Protein AF-A0A1F7QNJ0-F1 (afdb_monomer_lite)

Foldseek 3Di:
DDPDDLVVQLVLLLVLQVVDPCSNVVSVVLSVVLVVVVVVVDDPVDDDPLSSLVSSLVSCVVVPVSSSVSSCVVPPND

Secondary structure (DSSP, 8-state):
-----HHHHHHHHHHHTTT-TTHHHHHHHHHHHHHHHHGGG-BTTB--HHHHHHHHHHHHHHH-HHHHHHHHHHS---

Structure (mmCIF, N/CA/C/O backbone):
data_AF-A0A1F7QNJ0-F1
#
_entry.id   AF-A0A1F7QNJ0-F1
#
loop_
_atom_site.group_PDB
_atom_site.id
_atom_site.type_symbol
_atom_site.label_atom_id
_atom_site.label_alt_id
_atom_site.label_comp_id
_atom_site.label_asym_id
_atom_site.label_entity_id
_atom_site.label_seq_id
_atom_site.pdbx_PDB_ins_code
_atom_site.Cartn_x
_atom_site.Cartn_y
_atom_site.Cartn_z
_atom_site.occupancy
_atom_site.B_iso_or_equiv
_atom_site.auth_seq_id
_atom_site.auth_comp_id
_atom_site.auth_asym_id
_atom_site.auth_atom_id
_atom_site.pdbx_PDB_model_num
ATOM 1 N N . MET A 1 1 ? 9.513 -13.677 -14.591 1.00 67.69 1 MET A N 1
ATOM 2 C CA . MET A 1 1 ? 8.622 -12.498 -14.547 1.00 67.69 1 MET A CA 1
ATOM 3 C C . MET A 1 1 ? 7.224 -13.025 -14.378 1.00 67.69 1 MET A C 1
ATOM 5 O O . MET A 1 1 ? 6.851 -13.907 -15.138 1.00 67.69 1 MET A O 1
ATOM 9 N N . GLU A 1 2 ? 6.514 -12.546 -13.369 1.00 81.12 2 GLU A N 1
ATOM 10 C CA . GLU A 1 2 ? 5.135 -12.949 -13.105 1.00 81.12 2 GLU A CA 1
ATOM 11 C C . GLU A 1 2 ? 4.180 -11.815 -13.493 1.00 81.12 2 GLU A C 1
ATOM 13 O O . GLU A 1 2 ? 4.585 -10.645 -13.457 1.00 81.12 2 GLU A O 1
ATOM 18 N N . PRO A 1 3 ? 2.937 -12.132 -13.895 1.00 84.62 3 PRO A N 1
ATOM 19 C CA . PRO A 1 3 ? 1.928 -11.114 -14.148 1.00 84.62 3 PRO A CA 1
ATOM 20 C C . PRO A 1 3 ? 1.664 -10.305 -12.875 1.00 84.62 3 PRO A C 1
ATOM 22 O O . PRO A 1 3 ? 1.666 -10.838 -11.767 1.00 84.62 3 PRO A O 1
ATOM 25 N N . PHE A 1 4 ? 1.414 -9.006 -13.031 1.00 85.94 4 PHE A N 1
ATOM 26 C CA . PHE A 1 4 ? 1.027 -8.160 -11.908 1.00 85.94 4 PHE A CA 1
ATOM 27 C C . PHE A 1 4 ? -0.327 -8.618 -11.347 1.00 85.94 4 PHE A C 1
ATOM 29 O O . PHE A 1 4 ? -1.348 -8.543 -12.033 1.00 85.94 4 PHE A O 1
ATOM 36 N N . ARG A 1 5 ? -0.336 -9.079 -10.092 1.00 89.00 5 ARG A N 1
ATOM 37 C CA . ARG A 1 5 ? -1.541 -9.538 -9.393 1.00 89.00 5 ARG A CA 1
ATOM 38 C C . ARG A 1 5 ? -2.107 -8.411 -8.532 1.00 89.00 5 ARG A C 1
ATOM 40 O O . ARG A 1 5 ? -1.635 -8.151 -7.428 1.00 89.00 5 ARG A O 1
ATOM 47 N N . ARG A 1 6 ? -3.145 -7.741 -9.042 1.00 91.25 6 ARG A N 1
ATOM 48 C CA . ARG A 1 6 ? -3.860 -6.674 -8.318 1.00 91.25 6 ARG A CA 1
ATOM 49 C C . ARG A 1 6 ? -4.374 -7.140 -6.953 1.00 91.25 6 ARG A C 1
ATOM 51 O O . ARG A 1 6 ? -4.327 -6.366 -6.001 1.00 91.25 6 ARG A O 1
ATOM 58 N N . ASP A 1 7 ? -4.826 -8.383 -6.861 1.00 94.12 7 ASP A N 1
ATOM 59 C CA . ASP A 1 7 ? -5.428 -8.918 -5.639 1.00 94.12 7 ASP A CA 1
ATOM 60 C C . ASP A 1 7 ? -4.393 -9.109 -4.526 1.00 94.12 7 ASP A C 1
ATOM 62 O O . ASP A 1 7 ? -4.689 -8.867 -3.359 1.00 94.12 7 ASP A O 1
ATOM 66 N N . GLU A 1 8 ? -3.144 -9.437 -4.871 1.00 93.50 8 GLU A N 1
ATOM 67 C CA . GLU A 1 8 ? -2.057 -9.493 -3.888 1.00 93.50 8 GLU A CA 1
ATOM 68 C C . GLU A 1 8 ? -1.706 -8.110 -3.349 1.00 93.50 8 GLU A C 1
ATOM 70 O O . GLU A 1 8 ? -1.493 -7.951 -2.147 1.00 93.50 8 GLU A O 1
ATOM 75 N N . LEU A 1 9 ? -1.692 -7.095 -4.220 1.00 95.12 9 LEU A N 1
ATOM 76 C CA . LEU A 1 9 ? -1.520 -5.712 -3.784 1.00 95.12 9 LEU A CA 1
ATOM 77 C C . LEU A 1 9 ? -2.663 -5.293 -2.848 1.00 95.12 9 LEU A C 1
ATOM 79 O O . LEU A 1 9 ? -2.405 -4.686 -1.810 1.00 95.12 9 LEU A O 1
ATOM 83 N N . PHE A 1 10 ? -3.905 -5.640 -3.194 1.00 97.38 10 PHE A N 1
ATOM 84 C CA . PHE A 1 10 ? -5.068 -5.361 -2.358 1.00 97.38 10 PHE A CA 1
ATOM 85 C C . PHE A 1 10 ? -4.950 -6.023 -0.984 1.00 97.38 10 PHE A C 1
ATOM 87 O O . PHE A 1 10 ? -5.074 -5.331 0.021 1.00 97.38 10 PHE A O 1
ATOM 94 N N . LEU A 1 11 ? -4.657 -7.325 -0.927 1.00 96.81 11 LEU A N 1
ATOM 95 C CA . LEU A 1 11 ? -4.512 -8.063 0.332 1.00 96.81 11 LEU A CA 1
ATOM 96 C C . LEU A 1 11 ? -3.378 -7.501 1.193 1.00 96.81 11 LEU A C 1
ATOM 98 O O . LEU A 1 11 ? -3.536 -7.329 2.399 1.00 96.81 11 LEU A O 1
ATOM 102 N N . SER A 1 12 ? -2.248 -7.162 0.575 1.00 96.38 12 SER A N 1
ATOM 103 C CA . SER A 1 12 ? -1.109 -6.552 1.262 1.00 96.38 12 SER A CA 1
ATOM 104 C C . SER A 1 12 ? -1.472 -5.191 1.879 1.00 96.38 12 SER A C 1
ATOM 106 O O . SER A 1 12 ? -1.175 -4.938 3.049 1.00 96.38 12 SER A O 1
ATOM 108 N N . ILE A 1 13 ? -2.186 -4.335 1.140 1.00 97.25 13 ILE A N 1
ATOM 109 C CA . ILE A 1 13 ? -2.673 -3.046 1.652 1.00 97.25 13 ILE A CA 1
ATOM 110 C C . ILE A 1 13 ? -3.746 -3.247 2.732 1.00 97.25 13 ILE A C 1
ATOM 112 O O . ILE A 1 13 ? -3.689 -2.592 3.770 1.00 97.25 13 ILE A O 1
ATOM 116 N N . TYR A 1 14 ? -4.694 -4.161 2.525 1.00 98.06 14 TYR A N 1
ATOM 117 C CA . TYR A 1 14 ? -5.750 -4.487 3.483 1.00 98.06 14 TYR A CA 1
ATOM 118 C C . TYR A 1 14 ? -5.172 -4.926 4.833 1.00 98.06 14 TYR A C 1
ATOM 120 O O . TYR A 1 14 ? -5.558 -4.394 5.872 1.00 98.06 14 TYR A O 1
ATOM 128 N N . ASN A 1 15 ? -4.167 -5.804 4.817 1.00 97.00 15 ASN A N 1
ATOM 129 C CA . ASN A 1 15 ? -3.480 -6.251 6.028 1.00 97.00 15 ASN A CA 1
ATOM 130 C C . ASN A 1 15 ? -2.802 -5.090 6.776 1.00 97.00 15 ASN A C 1
ATOM 132 O O . ASN A 1 15 ? -2.782 -5.072 8.007 1.00 97.00 15 ASN A O 1
ATOM 136 N N . ALA A 1 16 ? -2.290 -4.083 6.060 1.00 97.19 16 ALA A N 1
ATOM 137 C CA . ALA A 1 16 ? -1.727 -2.881 6.675 1.00 97.19 16 ALA A CA 1
ATOM 138 C C . ALA A 1 16 ? -2.794 -1.936 7.268 1.00 97.19 16 ALA A C 1
ATOM 140 O O . ALA A 1 16 ? -2.501 -1.150 8.173 1.00 97.19 16 ALA A O 1
ATOM 141 N N . LEU A 1 17 ? -4.038 -2.021 6.791 1.00 97.56 17 LEU A N 1
ATOM 142 C CA . LEU A 1 17 ? -5.173 -1.201 7.221 1.00 97.56 17 LEU A CA 1
ATOM 143 C C . LEU A 1 17 ? -6.001 -1.844 8.342 1.00 97.56 17 LEU A C 1
ATOM 145 O O . LEU A 1 17 ? -7.048 -1.304 8.681 1.00 97.56 17 LEU A O 1
ATOM 149 N N . GLY A 1 18 ? -5.544 -2.933 8.971 1.00 94.62 18 GLY A N 1
ATOM 150 C CA . GLY A 1 18 ? -6.305 -3.652 10.009 1.00 94.62 18 GLY A CA 1
ATOM 151 C C . GLY A 1 18 ? -6.719 -2.824 11.239 1.00 94.62 18 GLY 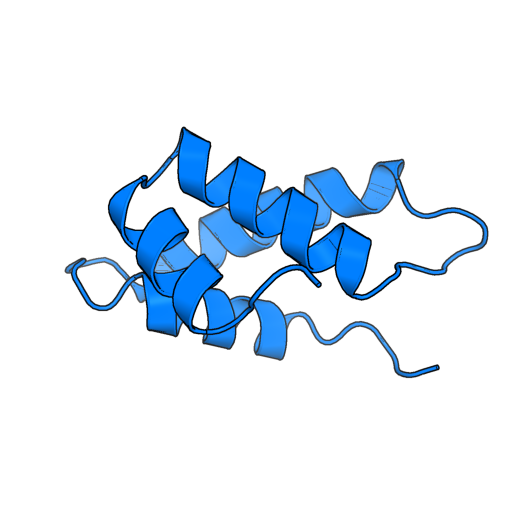A C 1
ATOM 152 O O . GLY A 1 18 ? -7.530 -3.270 12.041 1.00 94.62 18 GLY A O 1
ATOM 153 N N . HIS A 1 19 ? -6.192 -1.606 11.388 1.00 96.12 19 HIS A N 1
ATOM 154 C CA . HIS A 1 19 ? -6.595 -0.650 12.420 1.00 96.12 19 HIS A CA 1
ATOM 155 C C . HIS A 1 19 ? -7.856 0.163 12.057 1.00 96.12 19 HIS A C 1
ATOM 157 O O . HIS A 1 19 ? -8.406 0.862 12.910 1.00 96.12 19 HIS A O 1
ATOM 163 N N . ARG A 1 20 ? -8.304 0.116 10.797 1.00 96.25 20 ARG A N 1
ATOM 164 C CA . ARG A 1 20 ? -9.462 0.859 10.291 1.00 96.25 20 ARG A CA 1
ATOM 165 C C . ARG A 1 20 ? -10.731 0.022 10.335 1.00 96.25 20 ARG A C 1
ATOM 167 O O . ARG A 1 20 ? -10.707 -1.184 10.122 1.00 96.25 20 ARG A O 1
ATOM 174 N N . LYS A 1 21 ? -11.864 0.699 10.533 1.00 96.25 21 LYS A N 1
ATOM 175 C CA . LYS A 1 21 ? -13.198 0.083 10.446 1.00 96.25 21 LYS A CA 1
ATOM 176 C C . LYS A 1 21 ? -13.664 -0.109 8.998 1.00 96.25 21 LYS A C 1
ATOM 178 O O . LYS A 1 21 ? -14.447 -1.008 8.736 1.00 96.25 21 LYS A O 1
ATOM 183 N N . ASP A 1 22 ? -13.162 0.716 8.084 1.00 97.12 22 ASP A N 1
ATOM 184 C CA . ASP A 1 22 ? -13.439 0.726 6.641 1.00 97.12 22 ASP A CA 1
ATOM 185 C C . ASP A 1 22 ? -12.250 0.167 5.833 1.00 97.12 22 ASP A C 1
ATOM 187 O O . ASP A 1 22 ? -11.906 0.665 4.760 1.00 97.12 22 ASP A O 1
ATOM 191 N N . ALA A 1 23 ? -11.548 -0.833 6.386 1.00 97.00 23 ALA A N 1
ATOM 192 C CA . ALA A 1 23 ? -10.304 -1.355 5.819 1.00 97.00 23 ALA A CA 1
ATOM 193 C C . ALA A 1 23 ? -10.479 -1.892 4.387 1.00 97.00 23 ALA A C 1
ATOM 195 O O . ALA A 1 23 ? -9.599 -1.690 3.553 1.00 97.00 23 ALA A O 1
ATOM 196 N N . THR A 1 24 ? -11.612 -2.530 4.083 1.00 97.44 24 THR A N 1
ATOM 197 C CA . THR A 1 24 ? -11.918 -3.096 2.759 1.00 97.44 24 THR A CA 1
ATOM 198 C C . THR A 1 24 ? -12.074 -2.001 1.702 1.00 97.44 24 THR A C 1
ATOM 200 O O . THR A 1 24 ? -11.411 -2.033 0.663 1.00 97.44 24 THR A O 1
ATOM 203 N N . GLU A 1 25 ? -12.912 -1.000 1.974 1.00 97.94 25 GLU A N 1
ATOM 204 C CA . GLU A 1 25 ? -13.176 0.131 1.083 1.00 97.94 25 GLU A CA 1
ATOM 205 C C . GLU A 1 25 ? -11.913 0.974 0.887 1.00 97.94 25 GLU A C 1
ATOM 207 O O . GLU A 1 25 ? -11.546 1.319 -0.243 1.00 97.94 25 GLU A O 1
ATOM 212 N N . ALA A 1 26 ? -11.196 1.248 1.981 1.00 97.50 26 ALA A N 1
ATOM 213 C CA . ALA A 1 26 ? -9.934 1.971 1.946 1.00 97.50 26 ALA A CA 1
ATOM 214 C C . ALA A 1 26 ? -8.875 1.210 1.136 1.00 97.50 26 ALA A C 1
ATOM 216 O O . ALA A 1 26 ? -8.204 1.810 0.293 1.00 97.50 26 ALA A O 1
ATOM 217 N N . ALA A 1 27 ? -8.748 -0.108 1.323 1.00 97.69 27 ALA A N 1
ATOM 218 C CA . ALA A 1 27 ? -7.814 -0.929 0.559 1.00 97.69 27 ALA A CA 1
ATOM 219 C C . ALA A 1 27 ? -8.127 -0.899 -0.939 1.00 97.69 27 ALA A C 1
ATOM 221 O O . ALA A 1 27 ? -7.208 -0.770 -1.751 1.00 97.69 27 ALA A O 1
ATOM 222 N N . ALA A 1 28 ? -9.405 -0.950 -1.325 1.00 97.56 28 ALA A N 1
ATOM 223 C CA . ALA A 1 28 ? -9.816 -0.898 -2.725 1.00 97.56 28 ALA A CA 1
ATOM 224 C C . ALA A 1 28 ? -9.430 0.442 -3.377 1.00 97.56 28 ALA A C 1
ATOM 226 O O . ALA A 1 28 ? -8.809 0.460 -4.448 1.00 97.56 28 ALA A O 1
ATOM 227 N N . ALA A 1 29 ? -9.728 1.559 -2.705 1.00 97.88 29 ALA A N 1
ATOM 228 C CA . ALA A 1 29 ? -9.410 2.905 -3.183 1.00 97.88 29 ALA A CA 1
ATOM 229 C C . ALA A 1 29 ? -7.892 3.160 -3.257 1.00 97.88 29 ALA A C 1
ATOM 231 O O . ALA A 1 29 ? -7.376 3.685 -4.253 1.00 97.88 29 ALA A O 1
ATOM 232 N N . LEU A 1 30 ? -7.149 2.749 -2.225 1.00 97.62 30 LEU A N 1
ATOM 233 C CA . LEU A 1 30 ? -5.698 2.921 -2.166 1.00 97.62 30 LEU A CA 1
ATOM 234 C C . LEU A 1 30 ? -4.989 2.037 -3.197 1.00 97.62 30 LEU A C 1
ATOM 236 O O . LEU A 1 30 ? -4.084 2.519 -3.876 1.00 97.62 30 LEU A O 1
ATOM 240 N N . SER A 1 31 ? -5.449 0.801 -3.409 1.00 97.06 31 SER A N 1
ATOM 241 C CA . SER A 1 31 ? -4.932 -0.074 -4.471 1.00 97.06 31 SER A CA 1
ATOM 242 C C . SER A 1 31 ? -5.126 0.544 -5.857 1.00 97.06 31 SER A C 1
ATOM 244 O O . SER A 1 31 ? -4.194 0.565 -6.660 1.00 97.06 31 SER A O 1
ATOM 246 N N . GLY A 1 32 ? -6.305 1.117 -6.133 1.00 96.38 32 GLY A N 1
ATOM 247 C CA . GLY A 1 32 ? -6.559 1.846 -7.381 1.00 96.38 32 GLY A CA 1
ATOM 248 C C . GLY A 1 32 ? -5.624 3.046 -7.565 1.00 96.38 32 GLY A C 1
ATOM 249 O O . GLY A 1 32 ? -5.093 3.271 -8.656 1.00 96.38 32 GLY A O 1
ATOM 250 N N . THR A 1 33 ? -5.348 3.771 -6.479 1.00 96.69 33 THR A N 1
ATOM 251 C CA . THR A 1 33 ? -4.408 4.902 -6.477 1.00 96.69 33 THR A CA 1
ATOM 252 C C . THR A 1 33 ? -2.974 4.451 -6.762 1.00 96.69 33 THR A C 1
ATOM 254 O O . THR A 1 33 ? -2.274 5.081 -7.557 1.00 96.69 33 THR A O 1
ATOM 257 N N . VAL A 1 34 ? -2.528 3.353 -6.146 1.00 95.69 34 VAL A N 1
ATOM 258 C CA . VAL A 1 34 ? -1.198 2.772 -6.376 1.00 95.69 34 VAL A CA 1
ATOM 259 C C . VAL A 1 34 ? -1.040 2.348 -7.834 1.00 95.69 34 VAL A C 1
ATOM 261 O O . VAL A 1 34 ? -0.083 2.764 -8.482 1.00 95.69 34 VAL A O 1
ATOM 264 N N . ILE A 1 35 ? -2.000 1.599 -8.381 1.00 93.50 35 ILE A N 1
ATOM 265 C CA . ILE A 1 35 ? -1.973 1.137 -9.778 1.00 93.50 35 ILE A CA 1
ATOM 266 C C . ILE A 1 35 ? -1.918 2.322 -10.745 1.00 93.50 35 ILE A C 1
ATOM 268 O O . ILE A 1 35 ? -1.084 2.347 -11.649 1.00 93.50 35 ILE A O 1
ATOM 272 N N . SER A 1 36 ? -2.737 3.348 -10.506 1.00 93.00 36 SER A N 1
ATOM 273 C CA . SER A 1 36 ? -2.753 4.560 -11.332 1.00 93.00 36 SER A CA 1
ATOM 274 C C . SER A 1 36 ? -1.413 5.303 -11.317 1.00 93.00 36 SER A C 1
ATOM 276 O O . SER A 1 36 ? -1.043 5.914 -12.314 1.00 93.00 36 SER A O 1
ATOM 278 N N . LYS A 1 37 ? -0.655 5.233 -10.214 1.00 91.31 37 LYS A N 1
ATOM 279 C CA . LYS A 1 37 ? 0.697 5.807 -10.110 1.00 91.31 37 LYS A CA 1
ATOM 280 C C . LYS A 1 37 ? 1.798 4.912 -10.672 1.00 91.31 37 LYS A C 1
ATOM 282 O O . LYS A 1 37 ? 2.843 5.429 -11.064 1.00 91.31 37 LYS A O 1
ATOM 287 N N . ILE A 1 38 ? 1.590 3.598 -10.683 1.00 87.75 38 ILE A N 1
ATOM 288 C CA . ILE A 1 38 ? 2.522 2.636 -11.274 1.00 87.75 38 ILE A CA 1
ATOM 289 C C . ILE A 1 38 ? 2.458 2.711 -12.796 1.00 87.75 38 ILE A C 1
ATOM 291 O O . ILE A 1 38 ? 3.512 2.800 -13.410 1.00 87.75 38 ILE A O 1
ATOM 295 N N . ASN A 1 39 ? 1.261 2.739 -13.393 1.00 80.38 39 ASN A N 1
ATOM 296 C CA . ASN A 1 39 ? 1.057 2.762 -14.849 1.00 80.38 39 ASN A CA 1
ATOM 297 C C . ASN A 1 39 ? 1.964 3.747 -15.617 1.00 80.38 39 ASN A C 1
ATOM 299 O O . ASN A 1 39 ? 2.632 3.307 -16.550 1.00 80.38 39 ASN A O 1
ATOM 303 N N . PRO A 1 40 ? 2.083 5.035 -15.239 1.00 73.50 40 PRO A N 1
ATOM 304 C CA . PRO A 1 40 ? 2.972 5.972 -15.933 1.00 73.50 40 PRO A CA 1
ATOM 305 C C . PRO A 1 40 ? 4.471 5.697 -15.713 1.00 73.50 40 PRO A C 1
ATOM 307 O O . PRO A 1 40 ? 5.300 6.232 -16.439 1.00 73.50 40 PRO A O 1
ATOM 310 N N . LYS A 1 41 ? 4.839 4.883 -14.716 1.00 67.06 41 LYS A N 1
ATOM 311 C CA . LYS A 1 41 ? 6.222 4.480 -14.408 1.00 67.06 41 LYS A CA 1
ATOM 312 C C . LYS A 1 41 ? 6.603 3.121 -15.013 1.00 67.06 41 LYS A C 1
ATOM 314 O O . LYS A 1 41 ? 7.728 2.664 -14.815 1.00 67.06 41 LYS A O 1
ATOM 319 N N . VAL A 1 42 ? 5.687 2.459 -15.722 1.00 72.31 42 VAL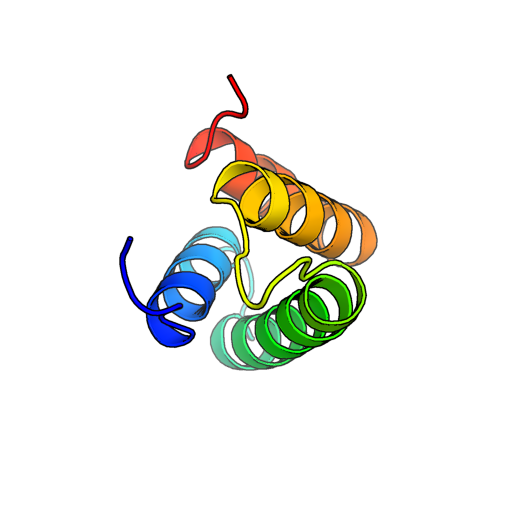 A N 1
ATOM 320 C CA . VAL A 1 42 ? 5.950 1.177 -16.384 1.00 72.31 42 VAL A CA 1
ATOM 321 C C . VAL A 1 42 ? 6.791 1.421 -17.638 1.00 72.31 42 VAL A C 1
ATOM 323 O O . VAL A 1 42 ? 6.290 1.893 -18.655 1.00 72.31 42 VAL A O 1
ATOM 326 N N . ALA A 1 43 ? 8.072 1.058 -17.583 1.00 69.12 43 ALA A N 1
ATOM 327 C CA . ALA A 1 43 ? 8.937 1.007 -18.758 1.00 69.12 43 ALA A CA 1
ATOM 328 C C . ALA A 1 43 ? 8.860 -0.392 -19.385 1.00 69.12 43 ALA A C 1
ATOM 330 O O . ALA A 1 43 ? 8.980 -1.398 -18.684 1.00 69.12 43 ALA A O 1
ATOM 331 N N . ASN A 1 44 ? 8.671 -0.481 -20.706 1.00 71.50 44 ASN A N 1
ATOM 332 C CA . ASN A 1 44 ? 8.639 -1.755 -21.439 1.00 71.50 44 ASN A CA 1
ATOM 333 C C . ASN A 1 44 ? 7.665 -2.793 -20.846 1.00 71.50 44 ASN A C 1
ATOM 335 O O . ASN A 1 44 ? 8.006 -3.973 -20.745 1.00 71.50 44 ASN A O 1
ATOM 339 N N . THR A 1 45 ? 6.468 -2.369 -20.413 1.00 78.00 45 THR A N 1
ATOM 340 C CA . THR A 1 45 ? 5.423 -3.236 -19.810 1.00 78.00 45 THR A CA 1
ATOM 341 C C . THR A 1 45 ? 5.860 -4.011 -18.558 1.00 78.00 45 THR A C 1
ATOM 343 O O . THR A 1 45 ? 5.220 -4.981 -18.159 1.00 78.00 45 THR A O 1
ATOM 346 N N . LYS A 1 46 ? 6.952 -3.588 -17.912 1.00 83.38 46 LYS A N 1
ATOM 347 C CA . LYS A 1 46 ? 7.515 -4.231 -16.724 1.00 83.38 46 LYS A CA 1
ATOM 348 C C . LYS A 1 46 ? 7.464 -3.275 -15.542 1.00 83.38 46 LYS A C 1
ATOM 350 O O . LYS A 1 46 ? 7.859 -2.116 -15.642 1.00 83.38 46 LYS A O 1
ATOM 355 N N . VAL A 1 47 ? 7.018 -3.787 -14.401 1.00 86.81 47 VAL A N 1
ATOM 356 C CA . VAL A 1 47 ? 7.112 -3.104 -13.111 1.00 86.81 47 VAL A CA 1
ATOM 357 C C . VAL A 1 47 ? 7.988 -3.940 -12.187 1.00 86.81 47 VAL A C 1
ATOM 359 O O . VAL A 1 47 ? 7.835 -5.158 -12.105 1.00 86.81 47 VAL A O 1
ATOM 362 N N . SER A 1 48 ? 8.945 -3.301 -11.518 1.00 88.38 48 SER A N 1
ATOM 363 C CA . SER A 1 48 ? 9.753 -3.981 -10.510 1.00 88.38 48 SER A CA 1
ATOM 364 C C . SER A 1 48 ? 9.004 -4.031 -9.183 1.00 88.38 48 SER A C 1
ATOM 366 O O . SER A 1 48 ? 8.296 -3.093 -8.815 1.00 88.38 48 SER A O 1
ATOM 368 N N . TYR A 1 49 ? 9.210 -5.102 -8.420 1.00 88.31 49 TYR A N 1
ATOM 369 C CA . TYR A 1 49 ? 8.667 -5.211 -7.067 1.00 88.31 49 TYR A CA 1
ATOM 370 C C . TYR A 1 49 ? 9.088 -4.023 -6.184 1.00 88.31 49 TYR A C 1
ATOM 372 O O . TYR A 1 49 ? 8.259 -3.445 -5.489 1.00 88.31 49 TYR A O 1
ATOM 380 N N . ALA A 1 50 ? 10.344 -3.572 -6.296 1.00 89.12 50 ALA A N 1
ATOM 381 C CA . ALA A 1 50 ? 10.834 -2.382 -5.600 1.00 89.12 50 ALA A CA 1
ATOM 382 C C . ALA A 1 50 ? 10.032 -1.115 -5.953 1.00 89.12 50 ALA A C 1
ATOM 384 O O . ALA A 1 50 ? 9.686 -0.342 -5.061 1.00 89.12 50 ALA A O 1
ATOM 385 N N . ALA A 1 51 ? 9.673 -0.918 -7.228 1.00 89.44 51 ALA A N 1
ATOM 386 C CA . ALA A 1 51 ? 8.836 0.208 -7.636 1.00 89.44 51 ALA A CA 1
ATOM 387 C C . ALA A 1 51 ? 7.425 0.120 -7.035 1.00 89.44 51 ALA A C 1
ATOM 389 O O . ALA A 1 51 ? 6.905 1.138 -6.578 1.00 89.44 51 ALA A O 1
ATOM 390 N N . ILE A 1 52 ? 6.835 -1.082 -6.974 1.00 91.94 52 ILE A N 1
ATOM 391 C CA . ILE A 1 52 ? 5.545 -1.306 -6.301 1.00 91.94 52 ILE A CA 1
ATOM 392 C C . ILE A 1 52 ? 5.664 -0.916 -4.826 1.00 91.94 52 ILE A C 1
ATOM 394 O O . ILE A 1 52 ? 4.877 -0.104 -4.352 1.00 91.94 52 ILE A O 1
ATOM 398 N N . LEU A 1 53 ? 6.681 -1.413 -4.113 1.00 93.94 53 LEU A N 1
ATOM 399 C CA . LEU A 1 53 ? 6.878 -1.104 -2.694 1.00 93.94 53 LEU A CA 1
ATOM 400 C C . LEU A 1 53 ? 7.035 0.392 -2.426 1.00 93.94 53 LEU A C 1
ATOM 402 O O . LEU A 1 53 ? 6.409 0.917 -1.502 1.00 93.94 53 LEU A O 1
ATOM 406 N N . VAL A 1 54 ? 7.849 1.081 -3.229 1.00 93.94 54 VAL A N 1
ATOM 407 C CA . VAL A 1 54 ? 8.074 2.525 -3.098 1.00 93.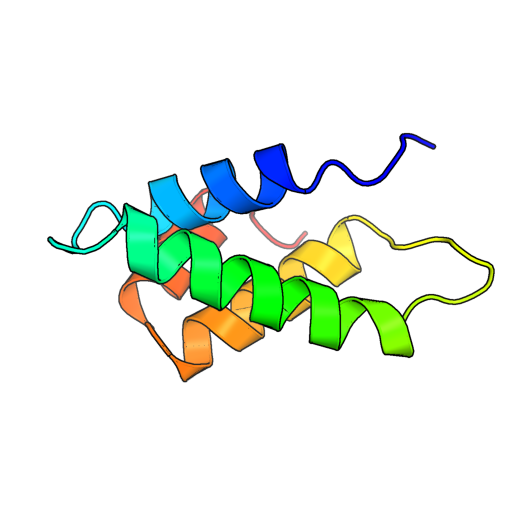94 54 VAL A CA 1
ATOM 408 C C . VAL A 1 54 ? 6.771 3.286 -3.320 1.00 93.94 54 VAL A C 1
ATOM 410 O O . VAL A 1 54 ? 6.384 4.084 -2.467 1.00 93.94 54 VAL A O 1
ATOM 413 N N . VAL A 1 55 ? 6.056 3.007 -4.414 1.00 95.19 55 VAL A N 1
ATOM 414 C CA . VAL A 1 55 ? 4.808 3.711 -4.740 1.00 95.19 55 VAL A CA 1
ATOM 415 C C . VAL A 1 55 ? 3.720 3.419 -3.707 1.00 95.19 55 VAL A C 1
ATOM 417 O O . VAL A 1 55 ? 3.061 4.356 -3.252 1.00 95.19 55 VAL A O 1
ATOM 420 N N . THR A 1 56 ? 3.551 2.165 -3.279 1.00 96.44 56 THR A N 1
ATOM 421 C CA . THR A 1 56 ? 2.586 1.807 -2.229 1.00 96.44 56 THR A CA 1
ATOM 422 C C . THR A 1 56 ? 2.909 2.522 -0.926 1.00 96.44 56 THR A C 1
ATOM 424 O O . THR A 1 56 ? 2.039 3.167 -0.347 1.00 96.44 56 THR A O 1
ATOM 427 N N . THR A 1 57 ? 4.174 2.513 -0.504 1.00 96.19 57 THR A N 1
ATOM 428 C CA . THR A 1 57 ? 4.615 3.211 0.710 1.00 96.19 57 THR A CA 1
ATOM 429 C C . THR A 1 57 ? 4.379 4.720 0.623 1.00 96.19 57 THR A C 1
ATOM 431 O O . THR A 1 57 ? 3.973 5.332 1.608 1.00 96.19 57 THR A O 1
ATOM 434 N N . GLU A 1 58 ? 4.621 5.348 -0.530 1.00 96.12 58 GLU A N 1
ATOM 435 C CA . GLU A 1 58 ? 4.349 6.776 -0.744 1.00 96.12 58 GLU A CA 1
ATOM 436 C C . GLU A 1 58 ? 2.857 7.105 -0.679 1.00 96.12 58 GLU A C 1
ATOM 438 O O . GLU A 1 58 ? 2.475 8.106 -0.069 1.00 96.12 58 GLU A O 1
ATOM 443 N N . VAL A 1 59 ? 2.014 6.277 -1.304 1.00 97.44 59 VAL A N 1
ATOM 444 C CA . VAL A 1 59 ? 0.555 6.428 -1.255 1.00 97.44 59 VAL A CA 1
ATOM 445 C C . VAL A 1 59 ? 0.072 6.282 0.181 1.00 97.44 59 VAL A C 1
ATOM 447 O O . VAL A 1 59 ? -0.563 7.202 0.692 1.00 97.44 59 VAL A O 1
ATOM 450 N N . LEU A 1 60 ? 0.444 5.198 0.864 1.00 97.56 60 LEU A N 1
ATOM 451 C CA . LEU A 1 60 ? 0.078 4.991 2.261 1.00 97.56 60 LEU A CA 1
ATOM 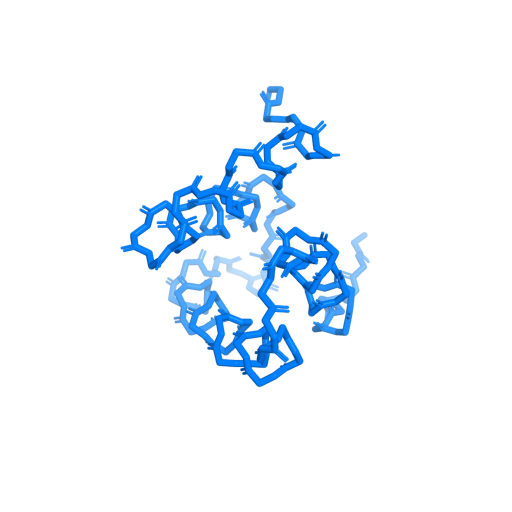452 C C . LEU A 1 60 ? 0.584 6.142 3.128 1.00 97.56 60 LEU A C 1
ATOM 454 O O . LEU A 1 60 ? -0.201 6.741 3.838 1.00 97.56 60 LEU A O 1
ATOM 458 N N . ARG A 1 61 ? 1.840 6.581 3.005 1.00 97.31 61 ARG A N 1
ATOM 459 C CA . ARG A 1 61 ? 2.361 7.699 3.816 1.00 97.31 61 ARG A CA 1
ATOM 460 C C . ARG A 1 61 ? 1.540 8.986 3.658 1.00 97.31 61 ARG A C 1
ATOM 462 O O . ARG A 1 61 ? 1.450 9.761 4.609 1.00 97.31 61 ARG A O 1
ATOM 469 N N . ARG A 1 62 ? 0.970 9.226 2.472 1.00 97.31 62 ARG A N 1
ATOM 470 C CA . ARG A 1 62 ? 0.154 10.413 2.182 1.00 97.31 62 ARG A CA 1
ATOM 471 C C . ARG A 1 62 ? -1.256 10.328 2.769 1.00 97.31 62 ARG A C 1
ATOM 473 O O . ARG A 1 62 ? -1.760 11.356 3.207 1.00 97.31 62 ARG A O 1
ATOM 480 N N . PHE A 1 63 ? -1.881 9.153 2.749 1.00 96.69 63 PHE A N 1
ATOM 48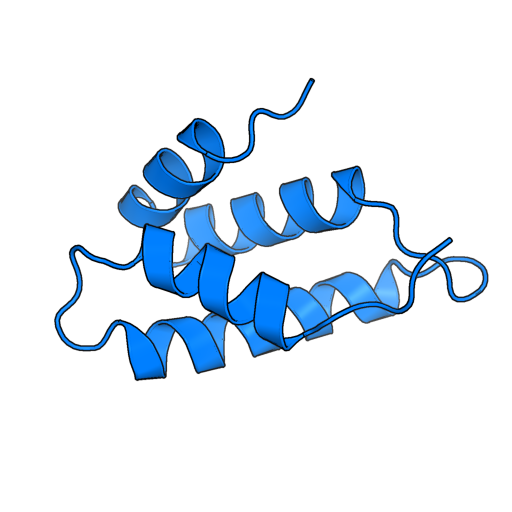1 C CA . PHE A 1 63 ? -3.289 8.986 3.135 1.00 96.69 63 PHE A CA 1
ATOM 482 C C . PHE A 1 63 ? -3.485 8.337 4.512 1.00 96.69 63 PHE A C 1
ATOM 484 O O . PHE A 1 63 ? -4.491 8.589 5.164 1.00 96.69 63 PHE A O 1
ATOM 491 N N . ASP A 1 64 ? -2.530 7.523 4.955 1.00 96.44 64 ASP A N 1
ATOM 492 C CA . ASP A 1 64 ? -2.568 6.733 6.183 1.00 96.44 64 ASP A CA 1
ATOM 493 C C . ASP A 1 64 ? -1.144 6.378 6.674 1.00 96.44 64 ASP A C 1
ATOM 495 O O . ASP A 1 64 ? -0.520 5.382 6.285 1.00 96.44 64 ASP A O 1
ATOM 499 N N . LYS A 1 65 ? -0.600 7.225 7.555 1.00 96.81 65 LYS A N 1
ATOM 500 C CA . LYS A 1 65 ? 0.762 7.063 8.095 1.00 96.81 65 LYS A CA 1
ATOM 501 C C . LYS A 1 65 ? 0.929 5.782 8.921 1.00 96.81 65 LYS A C 1
ATOM 503 O O . LYS A 1 65 ? 2.027 5.216 8.942 1.00 96.81 65 LYS A O 1
ATOM 508 N N . THR A 1 66 ? -0.132 5.330 9.588 1.00 96.94 66 THR A N 1
ATOM 509 C CA . THR A 1 66 ? -0.117 4.108 10.398 1.00 96.94 66 THR A CA 1
ATOM 510 C C . THR A 1 66 ? 0.014 2.900 9.483 1.00 96.94 66 THR A C 1
ATOM 512 O O . THR A 1 66 ? 0.961 2.126 9.633 1.00 96.94 66 THR A O 1
ATOM 515 N N . ALA A 1 67 ? -0.833 2.805 8.454 1.00 97.06 67 ALA A N 1
ATOM 516 C CA . ALA A 1 67 ? -0.732 1.758 7.442 1.00 97.06 67 ALA A CA 1
ATOM 517 C C . ALA A 1 67 ? 0.626 1.778 6.733 1.00 97.06 67 ALA A C 1
ATOM 519 O O . ALA A 1 67 ? 1.202 0.725 6.491 1.00 97.06 67 ALA A O 1
ATOM 520 N N . ALA A 1 68 ? 1.195 2.955 6.450 1.00 97.06 68 ALA A N 1
ATOM 521 C CA . ALA A 1 68 ? 2.523 3.053 5.839 1.00 97.06 68 ALA A CA 1
ATOM 522 C C . ALA A 1 68 ? 3.627 2.430 6.708 1.00 97.06 68 ALA A C 1
ATOM 524 O O . ALA A 1 68 ? 4.551 1.804 6.188 1.00 97.06 68 ALA A O 1
ATOM 525 N N . THR A 1 69 ? 3.536 2.607 8.027 1.00 96.19 69 THR A N 1
ATOM 526 C CA . THR A 1 69 ? 4.477 2.021 8.991 1.00 96.19 69 THR A CA 1
ATOM 527 C C . THR A 1 69 ? 4.322 0.506 9.042 1.00 96.19 69 THR A C 1
ATOM 529 O O . THR A 1 69 ? 5.312 -0.213 8.915 1.00 96.19 69 THR A O 1
ATOM 532 N N . VAL A 1 70 ? 3.082 0.022 9.147 1.00 96.44 70 VAL A N 1
ATOM 533 C CA . VAL A 1 70 ? 2.771 -1.415 9.166 1.00 96.44 70 VAL A CA 1
ATOM 534 C C . VAL A 1 70 ? 3.209 -2.085 7.862 1.00 96.44 70 VAL A C 1
ATOM 536 O O . VAL A 1 70 ? 3.915 -3.089 7.882 1.00 96.44 70 VAL A O 1
A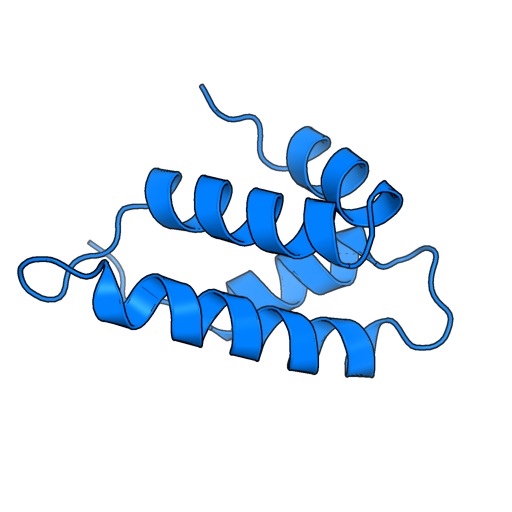TOM 539 N N . TYR A 1 71 ? 2.876 -1.489 6.718 1.00 96.06 71 TYR A N 1
ATOM 540 C CA . TYR A 1 71 ? 3.263 -1.984 5.401 1.00 96.06 71 TYR A CA 1
ATOM 541 C C . TYR A 1 71 ? 4.784 -2.090 5.255 1.00 96.06 71 TYR A C 1
ATOM 543 O O . TYR A 1 71 ? 5.290 -3.109 4.797 1.00 96.06 71 TYR A O 1
ATOM 551 N N . LYS A 1 72 ? 5.540 -1.077 5.697 1.00 94.44 72 LYS A N 1
ATOM 552 C CA . LYS A 1 72 ? 7.010 -1.123 5.691 1.00 94.44 72 LYS A CA 1
ATOM 553 C C . LYS A 1 72 ? 7.587 -2.242 6.557 1.00 94.44 72 LYS A C 1
ATOM 555 O O . LYS A 1 72 ? 8.628 -2.782 6.196 1.00 94.44 72 LYS A O 1
ATOM 560 N N . ALA A 1 73 ? 6.948 -2.566 7.680 1.00 92.94 73 ALA A N 1
ATOM 561 C CA . ALA A 1 73 ? 7.390 -3.659 8.543 1.00 92.94 73 ALA A CA 1
ATOM 562 C C . ALA A 1 73 ? 7.238 -5.023 7.846 1.00 92.94 73 ALA A C 1
ATOM 564 O O . ALA A 1 73 ? 8.131 -5.859 7.947 1.00 92.94 73 ALA A O 1
ATOM 565 N N . TYR A 1 74 ? 6.154 -5.218 7.086 1.00 91.38 74 TYR A N 1
ATOM 566 C CA . TYR A 1 74 ? 5.938 -6.430 6.284 1.00 91.38 74 TYR A CA 1
ATOM 567 C C . TYR A 1 74 ? 6.746 -6.459 4.979 1.00 91.38 74 TYR A C 1
ATOM 569 O O . TYR A 1 74 ? 7.099 -7.531 4.492 1.00 91.38 74 TYR A O 1
ATOM 577 N N . HIS A 1 75 ? 7.058 -5.291 4.417 1.00 89.75 75 HIS A N 1
ATOM 578 C CA . HIS A 1 75 ? 7.741 -5.143 3.134 1.00 89.75 75 HIS A CA 1
ATOM 579 C C . HIS A 1 75 ? 8.987 -4.247 3.260 1.00 89.75 75 HIS A C 1
ATOM 581 O O . HIS A 1 75 ? 8.988 -3.114 2.762 1.00 89.75 75 HIS A O 1
ATOM 587 N N . PRO A 1 76 ? 10.063 -4.724 3.916 1.00 76.19 76 PRO A N 1
ATOM 588 C CA . PRO A 1 76 ? 11.285 -3.947 4.065 1.00 76.19 76 PRO A CA 1
ATOM 589 C C . PRO A 1 76 ? 11.910 -3.663 2.694 1.00 76.19 76 PRO A C 1
ATOM 591 O O . PRO A 1 76 ? 12.193 -4.575 1.916 1.00 76.19 76 PRO A O 1
ATOM 594 N N . ILE A 1 77 ? 12.133 -2.380 2.407 1.00 69.44 77 ILE A N 1
ATOM 595 C CA . ILE A 1 77 ? 12.887 -1.939 1.231 1.00 69.44 77 ILE A CA 1
ATOM 596 C C . ILE A 1 77 ? 14.364 -2.202 1.548 1.00 69.44 77 ILE A C 1
ATOM 598 O O . ILE A 1 77 ? 14.927 -1.519 2.403 1.00 69.44 77 ILE A O 1
ATOM 602 N N . LYS A 1 78 ? 14.940 -3.235 0.926 1.00 55.94 78 LYS A N 1
ATOM 603 C CA . LYS A 1 78 ? 16.383 -3.516 0.947 1.00 55.94 78 LYS A CA 1
ATOM 604 C C . LYS A 1 78 ? 17.104 -2.717 -0.127 1.00 55.94 78 LYS A C 1
ATOM 606 O O . LYS A 1 78 ? 16.504 -2.544 -1.213 1.00 55.94 78 LYS A O 1
#

Sequence (78 aa):
MEPFRRDELFLSIYNALGHRKDATEAAAALSGTVISKINPKVANTKVSYAAILVVTTEVLRRFDKTAATVYKAYHPIK

pLDDT: mean 91.06, std 9.23, range [55.94, 98.06]

Radius of gyration: 11.88 Å; chains: 1; bounding box: 30×23×34 Å